Protein AF-A0A2V9CTV1-F1 (afdb_monomer_lite)

Radius of gyration: 14.16 Å; chains: 1; bounding box: 30×21×35 Å

Foldseek 3Di:
DQQWDWDKDWAWFDDLPDIDIDIDTDTHGPVRVVVVCVVRVVRCVVGVPNYPVRPPVVVVVVVVVVVVVVVVCVVCVPPDD

Secondary structure (DSSP, 8-state):
---EEEEEEEEEEEETTEEEEEEEEEEEEHHHHHHHHHHHHHHHHHHHTTSTTHHHHHHHHHHHHHHHHHHHHHHTTT---

Structure (mmCIF, N/CA/C/O backbone):
data_AF-A0A2V9CTV1-F1
#
_entry.id   AF-A0A2V9CTV1-F1
#
loop_
_atom_site.group_PDB
_atom_site.id
_atom_site.type_symbol
_atom_site.label_atom_id
_atom_site.label_alt_id
_atom_site.label_comp_id
_atom_site.label_asym_id
_atom_site.label_entity_id
_atom_site.label_seq_id
_atom_site.pdbx_PDB_ins_code
_atom_site.Cartn_x
_atom_site.Cartn_y
_atom_site.Cartn_z
_atom_site.occupancy
_atom_site.B_iso_or_equiv
_atom_site.auth_seq_id
_atom_site.auth_comp_id
_atom_site.auth_asym_id
_atom_site.auth_atom_id
_atom_site.pdbx_PDB_model_num
ATOM 1 N N . MET A 1 1 ? -19.136 8.588 17.096 1.00 54.34 1 MET A N 1
ATOM 2 C CA . MET A 1 1 ? -17.874 8.724 16.333 1.00 54.34 1 MET A CA 1
ATOM 3 C C . MET A 1 1 ? -17.681 7.458 15.512 1.00 54.34 1 MET A C 1
ATOM 5 O O . MET A 1 1 ? -17.800 6.383 16.084 1.00 54.34 1 MET A O 1
ATOM 9 N N . ARG A 1 2 ? -17.455 7.549 14.193 1.00 64.06 2 ARG A N 1
ATOM 10 C CA . ARG A 1 2 ? -17.106 6.362 13.391 1.00 64.06 2 ARG A CA 1
ATOM 11 C C . ARG A 1 2 ? -15.755 5.835 13.873 1.00 64.06 2 ARG A C 1
ATOM 13 O O . ARG A 1 2 ? -14.817 6.623 13.975 1.00 64.06 2 ARG A O 1
ATOM 20 N N . GLN A 1 3 ? -15.662 4.540 14.177 1.00 76.25 3 GLN A N 1
ATOM 21 C CA . GLN A 1 3 ? -14.373 3.940 14.506 1.00 76.25 3 GLN A CA 1
ATOM 22 C C . GLN A 1 3 ? -13.454 4.036 13.286 1.00 76.25 3 GLN A C 1
ATOM 24 O O . GLN A 1 3 ? -13.844 3.726 12.157 1.00 76.25 3 GLN A O 1
ATOM 29 N N . THR A 1 4 ? -12.250 4.543 13.517 1.00 81.62 4 THR A N 1
ATOM 30 C CA . THR A 1 4 ? -11.214 4.676 12.496 1.00 81.62 4 THR A CA 1
ATOM 31 C C . THR A 1 4 ? -9.985 3.923 12.970 1.00 81.62 4 THR A C 1
ATOM 33 O O . THR A 1 4 ? -9.670 3.935 14.158 1.00 81.62 4 THR A O 1
ATOM 36 N N . ALA A 1 5 ? -9.318 3.243 12.046 1.00 76.62 5 ALA A N 1
ATOM 37 C CA . ALA A 1 5 ? -8.086 2.519 12.317 1.00 76.62 5 ALA A CA 1
ATOM 38 C C . ALA A 1 5 ? -6.933 3.209 11.588 1.00 76.62 5 ALA A C 1
ATOM 40 O O . ALA A 1 5 ? -7.099 3.707 10.468 1.00 76.62 5 ALA A O 1
ATOM 41 N N . ARG A 1 6 ? -5.761 3.241 12.225 1.00 80.88 6 ARG A N 1
ATOM 42 C CA . ARG A 1 6 ? -4.531 3.717 11.594 1.00 80.88 6 ARG A CA 1
ATOM 43 C C . ARG A 1 6 ? -4.124 2.699 10.534 1.00 80.88 6 ARG A C 1
ATOM 45 O O . ARG A 1 6 ? -3.878 1.542 10.854 1.00 80.88 6 ARG A O 1
ATOM 52 N N . VAL A 1 7 ? -4.048 3.127 9.282 1.00 76.81 7 VAL A N 1
ATOM 53 C CA . VAL A 1 7 ? -3.659 2.261 8.163 1.00 76.81 7 VAL A CA 1
ATOM 54 C C . VAL A 1 7 ? -2.589 2.933 7.312 1.00 76.81 7 VAL A C 1
ATOM 56 O O . VAL A 1 7 ? -2.577 4.157 7.156 1.00 76.81 7 VAL A O 1
ATOM 59 N N . SER A 1 8 ? -1.689 2.113 6.771 1.00 78.38 8 SER A N 1
ATOM 60 C CA . SER A 1 8 ? -0.648 2.521 5.829 1.00 78.38 8 SER A CA 1
ATOM 61 C C . SER A 1 8 ? -0.766 1.661 4.573 1.00 78.38 8 SER A C 1
ATOM 63 O O . SER A 1 8 ? -0.563 0.449 4.625 1.00 78.38 8 SER A O 1
ATOM 65 N N . PHE A 1 9 ? -1.154 2.271 3.453 1.00 73.56 9 PHE A N 1
ATOM 66 C CA . PHE A 1 9 ? -1.257 1.598 2.160 1.00 73.56 9 PHE A CA 1
ATOM 67 C C . PHE A 1 9 ? -0.134 2.049 1.240 1.00 73.56 9 PHE A C 1
ATOM 69 O O . PHE A 1 9 ? 0.068 3.242 1.008 1.00 73.56 9 PHE A O 1
ATOM 76 N N . HIS A 1 10 ? 0.555 1.069 0.667 1.00 70.44 10 HIS A N 1
ATOM 77 C CA . HIS A 1 10 ? 1.617 1.272 -0.303 1.00 70.44 10 HIS A CA 1
ATOM 78 C C . HIS A 1 10 ? 1.185 0.703 -1.651 1.00 70.44 10 HIS A C 1
ATOM 80 O O . HIS A 1 10 ? 0.730 -0.434 -1.747 1.00 70.44 10 HIS A O 1
ATOM 86 N N . ARG A 1 11 ? 1.349 1.488 -2.712 1.00 64.94 11 ARG A N 1
ATOM 87 C CA . ARG A 1 11 ? 1.119 1.064 -4.096 1.00 64.94 11 ARG A CA 1
ATOM 88 C C . ARG A 1 11 ? 2.345 1.375 -4.914 1.00 64.94 11 ARG A C 1
ATOM 90 O O . ARG A 1 11 ? 2.844 2.494 -4.874 1.00 64.94 11 ARG A O 1
ATOM 97 N N . ASN A 1 12 ? 2.782 0.411 -5.706 1.00 58.41 12 ASN A N 1
ATOM 98 C CA . ASN A 1 12 ? 3.890 0.584 -6.624 1.00 58.41 12 ASN A CA 1
ATOM 99 C C . ASN A 1 12 ? 3.346 0.503 -8.053 1.00 58.41 12 ASN A C 1
ATOM 101 O O . ASN A 1 12 ? 2.958 -0.559 -8.511 1.00 58.41 12 ASN A O 1
ATOM 105 N N . VAL A 1 13 ? 3.252 1.633 -8.746 1.00 66.31 13 VAL A N 1
ATOM 106 C CA . VAL A 1 13 ? 2.798 1.682 -10.139 1.00 66.31 13 VAL A CA 1
ATOM 107 C C . VAL A 1 13 ? 4.010 1.526 -11.036 1.00 66.31 13 VAL A C 1
ATOM 109 O O . VAL A 1 13 ? 4.817 2.449 -11.141 1.00 66.31 13 VAL A O 1
ATOM 112 N N . GLY A 1 14 ? 4.129 0.374 -11.688 1.00 53.56 14 GLY A N 1
ATOM 113 C CA . GLY A 1 14 ? 5.001 0.226 -12.846 1.00 53.56 14 GLY A CA 1
ATOM 114 C C . GLY A 1 14 ? 4.315 0.829 -14.067 1.00 53.56 14 GLY A C 1
ATOM 115 O O . GLY A 1 14 ? 3.357 0.274 -14.579 1.00 53.56 14 GLY A O 1
ATOM 116 N N . MET A 1 15 ? 4.754 1.991 -14.529 1.00 58.00 15 MET A N 1
ATOM 117 C CA . MET A 1 15 ? 4.539 2.397 -15.919 1.00 58.00 15 MET A CA 1
ATOM 118 C C . MET A 1 15 ? 5.682 1.771 -16.728 1.00 58.00 15 MET A C 1
ATOM 120 O O . MET A 1 15 ? 6.779 1.645 -16.187 1.00 58.00 15 MET A O 1
ATOM 124 N N . LEU A 1 16 ? 5.444 1.401 -17.993 1.00 55.31 16 LEU A N 1
ATOM 125 C CA . LEU A 1 16 ? 6.397 0.707 -18.887 1.00 55.31 16 LEU A CA 1
ATOM 126 C C . LEU A 1 16 ? 7.866 1.168 -18.760 1.00 55.31 16 LEU A C 1
ATOM 128 O O . LEU A 1 16 ? 8.771 0.347 -18.853 1.00 55.31 16 LEU A O 1
ATOM 132 N N . PHE A 1 17 ? 8.096 2.457 -18.483 1.00 54.00 17 PHE A N 1
ATOM 133 C CA . PHE A 1 17 ? 9.426 3.043 -18.279 1.00 54.00 17 PHE A CA 1
ATOM 134 C C . PHE A 1 17 ? 9.602 3.812 -16.956 1.00 54.00 17 PHE A C 1
ATOM 136 O O . PHE A 1 17 ? 10.684 4.326 -16.687 1.00 54.00 17 PHE A O 1
ATOM 143 N N . ILE A 1 18 ? 8.560 3.943 -16.125 1.00 56.94 18 ILE A N 1
ATOM 144 C CA . ILE A 1 18 ? 8.583 4.804 -14.929 1.00 56.94 18 ILE A CA 1
ATOM 145 C C . ILE A 1 18 ? 7.915 4.091 -13.761 1.00 56.94 18 ILE A C 1
ATOM 147 O O . ILE A 1 18 ? 6.741 3.746 -13.812 1.00 56.94 18 ILE A O 1
ATOM 151 N N . ARG A 1 19 ? 8.630 3.947 -12.650 1.00 65.12 19 ARG A N 1
ATOM 152 C CA . ARG A 1 19 ? 8.058 3.435 -11.404 1.00 65.12 19 ARG A CA 1
ATOM 153 C C . ARG A 1 19 ? 7.607 4.596 -10.516 1.00 65.12 19 ARG A C 1
ATOM 155 O O . ARG A 1 19 ? 8.409 5.466 -10.188 1.00 65.12 19 ARG A O 1
ATOM 162 N N . ARG A 1 20 ? 6.344 4.594 -10.079 1.00 70.12 20 ARG A N 1
ATOM 163 C CA . ARG A 1 20 ? 5.820 5.534 -9.073 1.00 70.12 20 ARG A CA 1
ATOM 164 C C . ARG A 1 20 ? 5.300 4.806 -7.844 1.00 70.12 20 ARG A C 1
ATOM 166 O O . ARG A 1 20 ? 4.335 4.049 -7.924 1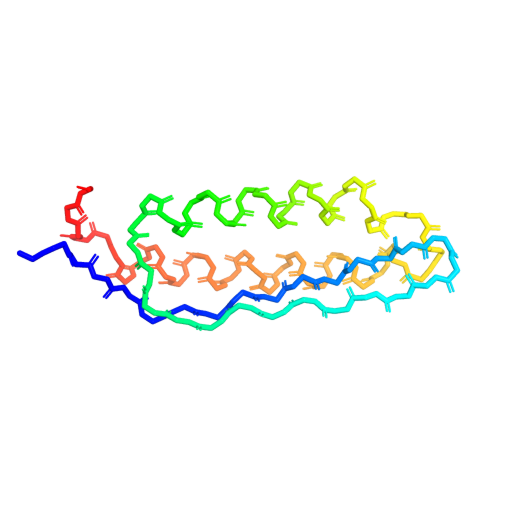.00 70.12 20 ARG A O 1
ATOM 173 N N . THR A 1 21 ? 5.886 5.109 -6.694 1.00 72.50 21 THR A N 1
ATOM 174 C CA . THR A 1 21 ? 5.411 4.620 -5.398 1.00 72.50 21 THR A CA 1
ATOM 175 C C . THR A 1 21 ? 4.451 5.640 -4.790 1.00 72.50 21 THR A C 1
ATOM 177 O O . THR A 1 21 ? 4.798 6.808 -4.641 1.00 72.50 21 THR A O 1
ATOM 180 N N . TYR A 1 22 ? 3.252 5.200 -4.424 1.00 75.25 22 TYR A N 1
ATOM 181 C CA . TYR A 1 22 ? 2.252 5.979 -3.700 1.00 75.25 22 TYR A CA 1
ATOM 182 C C . TYR A 1 22 ? 2.118 5.422 -2.285 1.00 75.25 22 TYR A C 1
ATOM 184 O O . TYR A 1 22 ? 2.016 4.207 -2.105 1.00 75.25 22 TYR A O 1
ATOM 192 N N . LYS A 1 23 ? 2.098 6.312 -1.293 1.00 79.12 23 LYS A N 1
ATOM 193 C CA . LYS A 1 23 ? 1.932 5.979 0.123 1.00 79.12 23 LYS A CA 1
ATOM 194 C C . LYS A 1 23 ? 0.762 6.783 0.681 1.00 79.12 23 LYS A C 1
ATOM 196 O O . LYS A 1 23 ? 0.723 7.995 0.493 1.00 79.12 23 LYS A O 1
ATOM 201 N N . ILE A 1 24 ? -0.183 6.116 1.337 1.00 80.06 24 ILE A N 1
ATOM 202 C CA . ILE A 1 24 ? -1.265 6.759 2.092 1.00 80.06 24 ILE A CA 1
ATOM 203 C C . ILE A 1 24 ? -1.154 6.302 3.539 1.00 80.06 24 ILE A C 1
ATOM 205 O O . ILE A 1 24 ? -1.225 5.107 3.804 1.00 80.06 24 ILE A O 1
ATOM 209 N N . GLU A 1 25 ? -1.019 7.255 4.458 1.00 83.00 25 GLU A N 1
ATOM 210 C CA . GLU A 1 25 ? -0.982 7.014 5.901 1.00 83.00 25 GLU A CA 1
ATOM 211 C C . GLU A 1 25 ? -2.007 7.892 6.605 1.00 83.00 25 GLU A C 1
ATOM 213 O O . GLU A 1 25 ? -1.993 9.112 6.462 1.00 83.00 25 GLU A O 1
ATOM 218 N N . GLY A 1 26 ? -2.900 7.278 7.379 1.00 85.06 26 GLY A N 1
ATOM 219 C CA . GLY A 1 26 ? -3.922 8.023 8.105 1.00 85.06 26 GLY A CA 1
ATOM 220 C C . GLY A 1 26 ? -4.901 7.141 8.867 1.00 85.06 26 GLY A C 1
ATOM 221 O O . GLY A 1 26 ? -4.832 5.914 8.818 1.00 85.06 26 GLY A O 1
ATOM 222 N N . ASN A 1 27 ? -5.818 7.786 9.587 1.00 85.69 27 ASN A N 1
ATOM 223 C CA . ASN A 1 27 ? -6.926 7.114 10.259 1.00 85.69 27 ASN A CA 1
ATOM 224 C C . ASN A 1 27 ? -8.080 6.976 9.264 1.00 85.69 27 ASN A C 1
ATOM 226 O O . ASN A 1 27 ? -8.705 7.971 8.898 1.00 85.69 27 ASN A O 1
ATOM 230 N N . LEU A 1 28 ? -8.345 5.755 8.799 1.00 81.69 28 LEU A N 1
ATOM 231 C CA . LEU A 1 28 ? -9.387 5.485 7.812 1.00 81.69 28 LEU A CA 1
ATOM 232 C C . LEU A 1 28 ? -10.539 4.696 8.435 1.00 81.69 28 LEU A C 1
ATOM 234 O O . LEU A 1 28 ? -10.364 3.859 9.319 1.00 81.69 28 LEU A O 1
ATOM 238 N N . CYS A 1 29 ? -11.742 4.986 7.950 1.00 83.69 29 CYS A N 1
ATOM 239 C CA . CYS A 1 29 ? -12.957 4.257 8.281 1.00 83.69 29 CYS A CA 1
ATOM 240 C C . CYS A 1 29 ? -13.032 2.921 7.516 1.00 83.69 29 CYS A C 1
ATOM 242 O O . CYS A 1 29 ? -12.396 2.777 6.472 1.00 83.69 29 CYS A O 1
ATOM 244 N N . LYS A 1 30 ? -13.848 1.957 7.964 1.00 75.38 30 LYS A N 1
ATOM 245 C CA . LYS A 1 30 ? -13.973 0.626 7.328 1.00 75.38 30 LYS A CA 1
ATOM 246 C C . LYS A 1 30 ? -14.270 0.693 5.819 1.00 75.38 30 LYS A C 1
ATOM 248 O O . LYS A 1 30 ? -13.610 0.035 5.014 1.00 75.38 30 LYS A O 1
ATOM 253 N N . SER A 1 31 ? -15.203 1.554 5.408 1.00 80.56 31 SER A N 1
ATOM 254 C CA . SER A 1 31 ? -15.538 1.765 3.991 1.00 80.56 31 SER A CA 1
ATOM 255 C C . SER A 1 31 ? -14.431 2.489 3.212 1.00 80.56 31 SER A C 1
ATOM 257 O O . SER A 1 31 ? -14.165 2.153 2.055 1.00 80.56 31 SER A O 1
ATOM 259 N N . CYS A 1 32 ? -13.743 3.431 3.861 1.00 81.19 32 CYS A N 1
ATOM 260 C CA . CYS A 1 32 ? -12.601 4.164 3.320 1.00 81.19 32 CYS A CA 1
ATOM 261 C C . CYS A 1 32 ? -11.443 3.204 2.997 1.00 81.19 32 CYS A C 1
ATOM 263 O O . CYS A 1 32 ? -10.898 3.227 1.893 1.00 81.19 32 CYS A O 1
ATOM 265 N N . VAL A 1 33 ? -11.134 2.310 3.943 1.00 81.38 33 VAL A N 1
ATOM 266 C CA . VAL A 1 33 ? -10.135 1.245 3.806 1.00 81.38 33 VAL A CA 1
ATOM 267 C C . VAL A 1 33 ? -10.475 0.342 2.626 1.00 81.38 33 VAL A C 1
ATO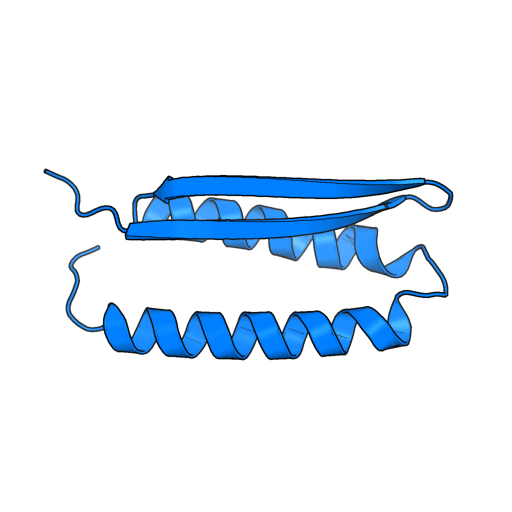M 269 O O . VAL A 1 33 ? -9.633 0.142 1.755 1.00 81.38 33 VAL A O 1
ATOM 272 N N . ARG A 1 34 ? -11.720 -0.146 2.539 1.00 82.12 34 ARG A N 1
ATOM 273 C CA . ARG A 1 34 ? -12.146 -1.038 1.449 1.00 82.12 34 ARG A CA 1
ATOM 274 C C . ARG A 1 34 ? -12.012 -0.381 0.076 1.00 82.12 34 ARG A C 1
ATOM 276 O O . ARG A 1 34 ? -11.538 -1.014 -0.864 1.00 82.12 34 ARG A O 1
ATOM 283 N N . ARG A 1 35 ? -12.405 0.892 -0.043 1.00 83.50 35 ARG A N 1
ATOM 284 C CA . ARG A 1 35 ? -12.310 1.644 -1.301 1.00 83.50 35 ARG A CA 1
ATOM 285 C C . ARG A 1 35 ? -10.857 1.846 -1.725 1.00 83.50 35 ARG A C 1
ATOM 287 O O . ARG A 1 35 ? -10.528 1.571 -2.873 1.00 83.50 35 ARG A O 1
ATOM 294 N N . HIS A 1 36 ? -9.997 2.299 -0.812 1.00 81.62 36 HIS A N 1
ATOM 295 C CA . HIS A 1 36 ? -8.577 2.501 -1.113 1.00 81.62 36 HIS A CA 1
ATOM 296 C C . HIS A 1 36 ? -7.863 1.185 -1.417 1.00 81.62 36 HIS A C 1
ATOM 298 O O . HIS A 1 36 ? -7.085 1.133 -2.363 1.00 81.62 36 HIS A O 1
ATOM 304 N N . PHE A 1 37 ? -8.184 0.112 -0.693 1.00 78.12 37 PHE A N 1
ATOM 305 C CA . PHE A 1 37 ? -7.654 -1.220 -0.961 1.00 78.12 37 PHE A CA 1
ATOM 306 C C . PHE A 1 37 ? -8.037 -1.721 -2.358 1.00 78.12 37 PHE A C 1
ATOM 308 O O . PHE A 1 37 ? -7.162 -2.159 -3.104 1.00 78.12 37 PHE A O 1
ATOM 315 N N . ALA A 1 38 ? -9.313 -1.615 -2.742 1.00 80.69 38 ALA A N 1
ATOM 316 C CA . ALA A 1 38 ? -9.779 -2.025 -4.065 1.00 80.69 38 ALA A CA 1
ATOM 317 C C . ALA A 1 38 ? -9.127 -1.188 -5.173 1.00 80.69 38 ALA A C 1
ATOM 319 O O . ALA A 1 38 ? -8.616 -1.734 -6.145 1.00 80.69 38 ALA A O 1
ATOM 320 N N . GLU A 1 39 ? -9.076 0.135 -5.004 1.00 79.06 39 GLU A N 1
ATOM 321 C CA . GLU A 1 39 ? -8.465 1.031 -5.982 1.00 79.06 39 GLU A CA 1
ATOM 322 C C . GLU A 1 39 ? -6.963 0.765 -6.146 1.00 79.06 39 GLU A C 1
ATOM 324 O O . GLU A 1 39 ? -6.457 0.721 -7.268 1.00 79.06 39 GLU A O 1
ATOM 329 N N . PHE A 1 40 ? -6.244 0.570 -5.039 1.00 73.19 40 PHE A N 1
ATOM 330 C CA . PHE A 1 40 ? -4.812 0.296 -5.065 1.00 73.19 40 PHE A CA 1
ATOM 331 C C . PHE A 1 40 ? -4.534 -1.084 -5.656 1.00 73.19 40 PHE A C 1
ATOM 333 O O . PHE A 1 40 ? -3.673 -1.187 -6.521 1.00 73.19 40 PHE A O 1
ATOM 340 N N . THR A 1 41 ? -5.295 -2.108 -5.270 1.00 71.44 41 THR A N 1
ATOM 341 C CA . THR A 1 41 ? -5.142 -3.489 -5.752 1.00 71.44 41 THR A CA 1
ATOM 342 C C . THR A 1 41 ? -5.461 -3.617 -7.238 1.00 71.44 41 THR A C 1
ATOM 344 O O . THR A 1 41 ? -4.648 -4.159 -7.980 1.00 71.44 41 THR A O 1
ATOM 347 N N . VAL A 1 42 ? -6.585 -3.058 -7.706 1.00 75.50 42 VAL A N 1
ATOM 348 C CA . VAL A 1 42 ? -6.971 -3.088 -9.129 1.00 75.50 42 VAL A CA 1
ATOM 349 C C . VAL A 1 42 ? -5.941 -2.353 -9.978 1.00 75.50 42 VAL A C 1
ATOM 351 O O . VAL A 1 42 ? -5.489 -2.879 -10.991 1.00 75.50 42 VAL A O 1
ATOM 354 N N . LYS A 1 43 ? -5.495 -1.165 -9.548 1.00 70.31 43 LYS A N 1
ATOM 355 C CA . LYS A 1 43 ? -4.452 -0.426 -10.273 1.00 70.31 43 LYS A CA 1
ATOM 356 C C . LYS A 1 43 ? -3.108 -1.158 -10.241 1.00 70.31 43 LYS A C 1
ATOM 358 O O . LYS A 1 43 ? -2.379 -1.082 -11.220 1.00 70.31 43 LYS A O 1
ATOM 363 N N . ASN A 1 44 ? -2.779 -1.877 -9.169 1.00 66.00 44 ASN A N 1
ATOM 364 C CA . ASN A 1 44 ? -1.550 -2.668 -9.080 1.00 66.00 44 ASN A CA 1
ATOM 365 C C . ASN A 1 44 ? -1.606 -3.929 -9.966 1.00 66.00 44 ASN A C 1
ATOM 367 O O 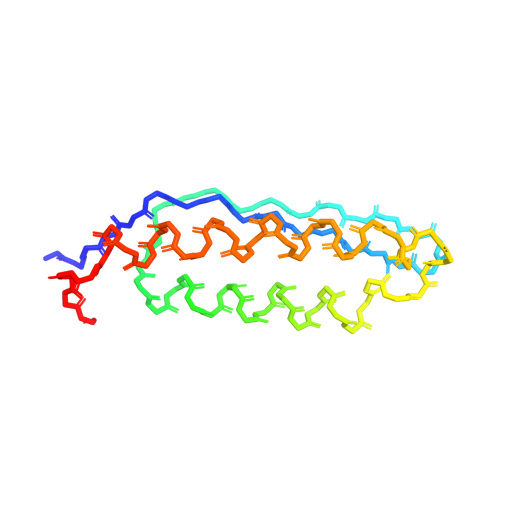. ASN A 1 44 ? -0.618 -4.258 -10.604 1.00 66.00 44 ASN A O 1
ATOM 371 N N . LEU A 1 45 ? -2.764 -4.584 -10.084 1.00 66.06 45 LEU A N 1
ATOM 372 C CA . LEU A 1 45 ? -2.986 -5.709 -11.005 1.00 66.06 45 LEU A CA 1
ATOM 373 C C . LEU A 1 45 ? 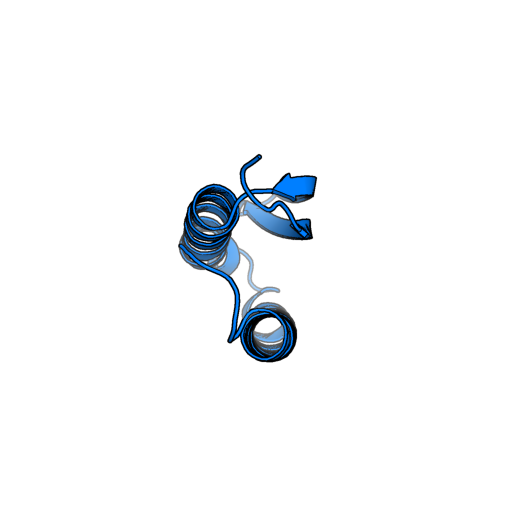-2.961 -5.272 -12.478 1.00 66.06 45 LEU A C 1
ATOM 375 O O . LEU A 1 45 ? -2.321 -5.921 -13.295 1.00 66.06 45 LEU A O 1
ATOM 379 N N . LEU A 1 46 ? -3.616 -4.152 -12.809 1.00 67.31 46 LEU A N 1
ATOM 380 C CA . LEU A 1 46 ? -3.733 -3.652 -14.187 1.00 67.31 46 LEU A CA 1
ATOM 381 C C . LEU A 1 46 ? -2.506 -2.882 -14.687 1.00 67.31 46 LEU A C 1
ATOM 383 O O . LEU A 1 46 ? -2.351 -2.699 -15.895 1.00 67.31 46 LEU A O 1
ATOM 387 N N . LEU A 1 47 ? -1.669 -2.360 -13.788 1.00 63.06 47 LEU A N 1
ATOM 388 C CA . LEU A 1 47 ? -0.483 -1.582 -14.160 1.00 63.06 47 LEU A CA 1
ATOM 389 C C . LEU A 1 47 ? 0.822 -2.269 -13.737 1.00 63.06 47 LEU A C 1
ATOM 391 O O . LEU A 1 47 ? 1.844 -2.056 -14.370 1.00 63.06 47 LEU A O 1
ATOM 395 N N . GLY A 1 48 ? 0.816 -3.141 -12.728 1.00 57.06 48 GLY A N 1
ATOM 396 C CA . GLY A 1 48 ? 2.027 -3.800 -12.231 1.00 57.06 48 GLY A CA 1
ATOM 397 C C . GLY A 1 48 ? 2.688 -4.736 -13.245 1.00 57.06 48 GLY A C 1
ATOM 398 O O . GLY A 1 48 ? 3.909 -4.811 -13.281 1.00 57.06 48 GLY A O 1
ATOM 399 N N . TRP A 1 49 ? 1.919 -5.398 -14.110 1.00 57.22 49 TRP A N 1
ATOM 400 C CA . TRP A 1 49 ? 2.404 -6.379 -15.095 1.00 57.22 49 TRP A CA 1
ATOM 401 C C . TRP A 1 49 ? 3.190 -5.827 -16.301 1.00 57.22 49 TRP A C 1
ATOM 403 O O . TRP A 1 49 ? 3.856 -6.608 -16.974 1.00 57.22 49 TRP A O 1
ATOM 413 N N . TRP A 1 50 ? 3.179 -4.515 -16.574 1.00 55.41 50 TRP A N 1
ATOM 414 C CA . TRP A 1 50 ? 3.831 -3.963 -17.776 1.00 55.41 50 TRP A CA 1
ATOM 415 C C . TRP A 1 50 ? 5.366 -3.881 -17.679 1.00 55.41 50 TRP A C 1
ATOM 417 O O . TRP A 1 50 ? 6.020 -3.582 -18.670 1.00 55.41 50 TRP A O 1
ATOM 427 N N . GLY A 1 51 ? 5.963 -4.133 -16.510 1.00 54.56 51 GLY A N 1
ATOM 428 C CA . GLY A 1 51 ? 7.416 -4.223 -16.351 1.00 54.56 51 GLY A CA 1
ATOM 429 C C . GLY A 1 51 ? 7.851 -5.673 -16.161 1.00 54.56 51 GLY A C 1
ATOM 430 O O . GLY A 1 51 ? 7.433 -6.316 -15.206 1.00 54.56 51 GLY A O 1
ATOM 431 N N . THR A 1 52 ? 8.745 -6.180 -17.005 1.00 52.19 52 THR A N 1
ATOM 432 C CA . THR A 1 52 ? 9.367 -7.522 -16.954 1.00 52.19 52 THR A CA 1
ATOM 433 C C . THR A 1 52 ? 10.004 -7.901 -15.600 1.00 52.19 52 THR A C 1
ATOM 435 O O . THR A 1 52 ? 10.246 -9.075 -15.344 1.00 52.19 52 THR A O 1
ATOM 438 N N . LEU A 1 53 ? 10.203 -6.943 -14.685 1.00 52.25 53 LEU A N 1
ATOM 439 C CA . LEU A 1 53 ? 10.635 -7.150 -13.291 1.00 52.25 53 LEU A CA 1
ATOM 440 C C . LEU A 1 53 ? 9.498 -7.554 -12.317 1.00 52.25 53 LEU A C 1
ATOM 442 O O . LEU A 1 53 ? 9.770 -8.001 -11.202 1.00 52.25 53 LEU A O 1
ATOM 446 N N . SER A 1 54 ? 8.226 -7.423 -12.708 1.00 52.62 54 SER A N 1
ATOM 447 C CA . SER A 1 54 ? 7.061 -7.635 -11.831 1.00 52.62 54 SER A CA 1
ATOM 448 C C . SER A 1 54 ? 6.603 -9.083 -11.677 1.00 52.62 54 SER A C 1
ATOM 450 O O . SER A 1 54 ? 5.905 -9.368 -10.708 1.00 52.62 54 SER A O 1
ATOM 452 N N . LEU A 1 55 ? 6.982 -10.019 -12.550 1.00 55.19 55 LEU A N 1
ATOM 453 C CA . LEU A 1 55 ? 6.529 -11.418 -12.436 1.00 55.19 55 LEU A CA 1
ATOM 454 C C . LEU A 1 55 ? 6.955 -12.099 -11.120 1.00 55.19 55 LEU A C 1
ATOM 456 O O . LEU A 1 55 ? 6.261 -12.993 -10.648 1.00 55.19 55 LEU A O 1
ATOM 460 N N . ILE A 1 56 ? 8.045 -11.641 -10.492 1.00 59.00 56 ILE A N 1
ATOM 461 C CA . ILE A 1 56 ? 8.585 -12.224 -9.249 1.00 59.00 56 ILE A CA 1
ATOM 462 C C . ILE A 1 56 ? 8.271 -11.357 -8.022 1.00 59.00 56 ILE A C 1
ATOM 464 O O . ILE A 1 56 ? 7.969 -11.860 -6.942 1.00 59.00 56 ILE A O 1
ATOM 468 N N . VAL A 1 57 ? 8.289 -10.035 -8.177 1.00 62.28 57 VAL A N 1
ATOM 469 C CA . VAL A 1 57 ? 8.076 -9.095 -7.066 1.00 62.28 57 VAL A CA 1
ATOM 470 C C . VAL A 1 57 ? 6.588 -8.959 -6.710 1.00 62.28 57 VAL A C 1
ATOM 472 O O . VAL A 1 57 ? 6.231 -8.788 -5.544 1.00 62.28 57 VAL A O 1
ATOM 475 N N . THR A 1 58 ? 5.698 -9.092 -7.698 1.00 61.66 58 THR A N 1
ATOM 476 C CA . THR A 1 58 ? 4.243 -9.014 -7.496 1.00 61.66 58 THR A CA 1
ATOM 477 C C . THR A 1 58 ? 3.691 -10.132 -6.603 1.00 61.66 58 THR A C 1
ATOM 479 O O . THR A 1 58 ? 2.934 -9.796 -5.692 1.00 61.66 58 THR A O 1
ATOM 482 N N . PRO A 1 59 ? 4.061 -11.423 -6.754 1.00 62.56 59 PRO A N 1
ATOM 483 C CA . PRO A 1 59 ? 3.587 -12.454 -5.829 1.00 62.56 59 PRO A CA 1
ATOM 484 C C . PRO A 1 59 ? 4.115 -12.256 -4.401 1.00 62.56 59 PRO A C 1
ATOM 486 O O . PRO A 1 59 ? 3.361 -12.464 -3.455 1.00 62.56 59 PRO A O 1
ATOM 489 N N . LEU A 1 60 ? 5.347 -11.768 -4.215 1.00 74.56 60 LEU A N 1
ATOM 490 C CA . LEU A 1 60 ? 5.885 -11.470 -2.878 1.00 74.56 60 LEU A CA 1
ATOM 491 C C . LEU A 1 60 ? 5.077 -10.378 -2.162 1.00 74.56 60 LEU A C 1
ATOM 493 O O . LEU A 1 60 ? 4.659 -10.560 -1.016 1.00 74.56 60 LEU A O 1
ATOM 497 N N . TYR A 1 61 ? 4.788 -9.271 -2.850 1.00 70.62 61 TYR A N 1
ATOM 498 C CA . TYR A 1 61 ? 3.944 -8.218 -2.281 1.00 70.62 61 TYR A CA 1
ATOM 499 C C . TYR A 1 61 ? 2.484 -8.650 -2.118 1.00 70.62 61 TYR A C 1
ATOM 501 O O . TYR A 1 61 ? 1.818 -8.185 -1.192 1.00 70.62 61 TYR A O 1
ATOM 509 N N . ALA A 1 62 ? 1.971 -9.534 -2.976 1.00 71.44 62 ALA A N 1
ATOM 510 C CA . ALA A 1 62 ? 0.635 -10.096 -2.814 1.00 71.44 62 ALA A CA 1
ATOM 511 C C . ALA A 1 62 ? 0.544 -10.940 -1.533 1.00 71.44 62 ALA A C 1
ATOM 513 O O . ALA A 1 62 ? -0.372 -10.736 -0.740 1.00 71.44 62 ALA A O 1
ATOM 514 N N . VAL A 1 63 ? 1.526 -11.810 -1.275 1.00 82.88 63 VAL A N 1
ATOM 515 C CA . VAL A 1 63 ? 1.576 -12.641 -0.061 1.00 82.88 63 VAL A CA 1
ATOM 516 C C . VAL A 1 63 ? 1.655 -11.780 1.202 1.00 82.88 63 VAL A C 1
ATOM 518 O O . VAL A 1 63 ? 0.893 -12.009 2.142 1.00 82.88 63 VAL A O 1
ATOM 521 N N . GLN A 1 64 ? 2.505 -10.748 1.219 1.00 79.88 64 GLN A N 1
ATOM 522 C CA . GLN A 1 64 ? 2.584 -9.823 2.357 1.00 79.88 64 GLN A CA 1
ATOM 523 C C . GLN A 1 64 ? 1.265 -9.085 2.605 1.00 79.88 64 GLN A C 1
ATOM 525 O O . GLN A 1 64 ? 0.797 -9.031 3.741 1.00 79.88 64 GLN A O 1
ATOM 530 N N . ASN A 1 65 ? 0.629 -8.563 1.554 1.00 72.25 65 ASN A N 1
ATOM 531 C CA . ASN A 1 65 ? -0.648 -7.864 1.700 1.00 72.25 65 ASN A CA 1
ATOM 532 C C . ASN A 1 65 ? -1.766 -8.793 2.187 1.00 72.25 65 ASN A C 1
ATOM 534 O O . ASN A 1 65 ? -2.578 -8.380 3.012 1.00 72.25 65 ASN A O 1
ATOM 538 N N . VAL A 1 66 ? -1.797 -10.047 1.726 1.00 84.19 66 VAL A N 1
ATOM 539 C CA . VAL A 1 66 ? -2.768 -11.047 2.194 1.00 84.19 66 VAL A CA 1
ATOM 540 C C . VAL A 1 66 ? -2.551 -11.369 3.673 1.00 84.19 66 VAL A C 1
ATOM 542 O O . VAL A 1 66 ? -3.516 -11.391 4.436 1.00 84.19 66 VAL A O 1
ATOM 545 N N . ALA A 1 67 ? -1.303 -11.548 4.113 1.00 87.62 67 ALA A N 1
ATOM 546 C CA . ALA A 1 67 ? -0.994 -11.797 5.520 1.00 87.62 67 ALA A CA 1
ATOM 547 C C . ALA A 1 67 ? -1.428 -10.624 6.418 1.00 87.62 67 ALA A C 1
ATOM 549 O O . ALA A 1 67 ? -2.098 -10.832 7.432 1.00 87.62 67 ALA A O 1
ATOM 550 N N . SER A 1 68 ? -1.124 -9.388 6.011 1.00 78.62 68 SER A N 1
ATOM 551 C CA . SER A 1 68 ? -1.550 -8.183 6.731 1.00 78.62 68 SER A CA 1
ATOM 552 C C . SER A 1 68 ? -3.069 -7.999 6.728 1.00 78.62 68 SER A C 1
ATOM 554 O O . SER A 1 68 ? -3.637 -7.610 7.746 1.00 78.62 68 SER A O 1
ATOM 556 N N . TYR A 1 69 ? -3.747 -8.325 5.625 1.00 78.75 69 TYR A N 1
ATOM 557 C CA . TYR A 1 69 ? -5.207 -8.273 5.536 1.00 78.75 69 TYR A CA 1
ATOM 558 C C . TYR A 1 69 ? -5.873 -9.268 6.493 1.00 78.75 69 TYR A C 1
ATOM 560 O O . TYR A 1 69 ? -6.814 -8.911 7.201 1.00 78.75 69 TYR A O 1
ATOM 568 N N . ILE A 1 70 ? -5.361 -10.500 6.566 1.00 83.06 70 ILE A N 1
ATOM 569 C CA . ILE A 1 70 ? -5.872 -11.532 7.476 1.00 83.06 70 ILE A CA 1
ATOM 570 C C . ILE A 1 70 ? -5.641 -11.132 8.937 1.00 83.06 70 ILE A C 1
ATOM 572 O O . ILE A 1 70 ? -6.542 -11.299 9.758 1.00 83.06 70 ILE A O 1
ATOM 576 N N . ALA A 1 71 ? -4.469 -10.585 9.269 1.00 83.00 71 ALA A N 1
ATOM 577 C CA . ALA A 1 71 ? -4.176 -10.100 10.617 1.00 83.00 71 ALA A CA 1
ATOM 578 C C . ALA A 1 71 ? -5.128 -8.963 11.029 1.00 83.00 71 ALA A C 1
ATOM 580 O O . ALA A 1 71 ? -5.775 -9.051 12.071 1.00 83.00 71 ALA A O 1
ATOM 581 N N . ALA A 1 72 ? -5.311 -7.965 10.162 1.00 75.19 72 ALA A N 1
ATOM 5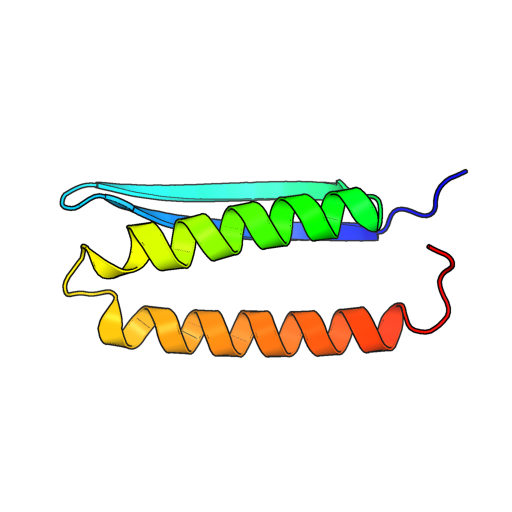82 C CA . ALA A 1 72 ? -6.213 -6.845 10.418 1.00 75.19 72 ALA A CA 1
ATOM 583 C C . ALA A 1 72 ? -7.688 -7.280 10.522 1.00 75.19 72 ALA A C 1
ATOM 585 O O . ALA A 1 72 ? -8.417 -6.802 11.385 1.00 75.19 72 ALA A O 1
ATOM 586 N N . MET A 1 73 ? -8.141 -8.220 9.685 1.00 78.38 73 MET A N 1
ATOM 587 C CA . MET A 1 73 ? -9.500 -8.778 9.759 1.00 78.38 73 MET A CA 1
ATOM 588 C C . MET A 1 73 ? -9.740 -9.592 11.034 1.00 78.38 73 MET A C 1
ATOM 590 O O . MET A 1 73 ? -10.855 -9.594 11.553 1.00 78.38 73 MET A O 1
ATOM 594 N N . ARG A 1 74 ? -8.714 -10.279 11.554 1.00 79.38 74 ARG A N 1
ATOM 595 C CA . ARG A 1 74 ? -8.801 -10.967 12.851 1.00 79.38 74 ARG A CA 1
ATOM 596 C C . ARG A 1 74 ? -8.952 -9.974 13.999 1.00 79.38 74 ARG A C 1
ATOM 598 O O . ARG A 1 74 ? -9.763 -10.216 14.885 1.00 79.38 74 ARG A O 1
ATOM 605 N N . GLU A 1 75 ? -8.226 -8.864 13.951 1.00 76.62 75 GLU A N 1
ATOM 606 C CA . GLU A 1 75 ? -8.282 -7.808 14.967 1.00 76.62 75 GLU A CA 1
ATOM 607 C C . GLU A 1 75 ? -9.611 -7.029 14.922 1.00 76.62 75 GLU A C 1
ATOM 609 O O . GLU A 1 75 ? -10.195 -6.707 15.952 1.00 76.62 75 GLU A O 1
ATOM 614 N N . LEU A 1 76 ? -10.157 -6.811 13.722 1.00 69.25 76 LEU A N 1
ATOM 615 C CA . LEU A 1 76 ? -11.401 -6.067 13.490 1.00 69.25 76 LEU A CA 1
ATOM 616 C C . LEU A 1 76 ? -12.669 -6.939 13.488 1.00 69.25 76 LEU A C 1
ATOM 618 O O . LEU A 1 76 ? -13.751 -6.443 13.166 1.00 69.25 76 LEU A O 1
ATOM 622 N N . ARG A 1 77 ? -12.574 -8.223 13.859 1.00 73.19 77 ARG A N 1
ATOM 623 C CA . ARG A 1 77 ? -13.683 -9.197 13.791 1.00 73.19 77 ARG A CA 1
ATOM 624 C C . ARG A 1 77 ? -14.919 -8.793 14.614 1.00 73.19 77 ARG A C 1
ATOM 626 O O . ARG A 1 77 ? -16.007 -9.280 14.327 1.00 73.19 77 ARG A O 1
ATOM 633 N N . GLY A 1 78 ? -14.764 -7.908 15.603 1.00 66.38 78 GLY A N 1
ATOM 634 C CA . GLY A 1 78 ? -15.847 -7.393 16.453 1.00 66.38 78 GLY A CA 1
ATOM 635 C C . GLY A 1 78 ? -16.298 -5.954 16.164 1.00 66.38 78 GLY A C 1
ATOM 636 O O . GLY A 1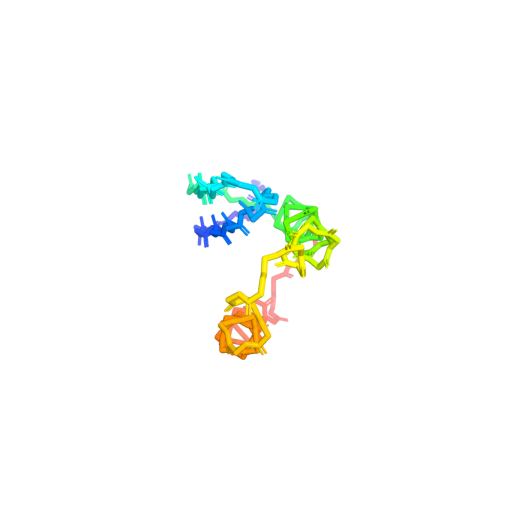 78 ? -17.133 -5.435 16.900 1.00 66.38 78 GLY A O 1
ATOM 637 N N . ALA A 1 79 ? -15.753 -5.282 15.143 1.00 62.81 79 ALA A N 1
ATOM 638 C CA . ALA A 1 79 ? -16.048 -3.870 14.885 1.00 62.81 79 ALA A CA 1
ATOM 639 C C . ALA A 1 79 ? -17.275 -3.685 13.955 1.00 62.81 79 ALA A C 1
ATOM 641 O O . ALA A 1 79 ? -17.295 -4.265 12.856 1.00 62.81 79 ALA A O 1
ATOM 642 N N . PRO A 1 80 ? -18.275 -2.859 14.339 1.00 60.88 80 PRO A N 1
ATOM 643 C CA . PRO A 1 80 ? -19.456 -2.588 13.513 1.00 60.88 80 PRO A CA 1
ATOM 644 C C . PRO A 1 80 ? -19.090 -1.895 12.187 1.00 60.88 80 PRO A C 1
ATOM 646 O O . PRO A 1 80 ? -18.063 -1.219 12.088 1.00 60.88 80 PRO A O 1
ATOM 649 N N . GLU A 1 81 ? -19.900 -2.135 11.147 1.00 58.66 81 GLU A N 1
ATOM 650 C CA . GLU A 1 81 ? -19.692 -1.652 9.766 1.00 58.66 81 GLU A CA 1
ATOM 651 C C . GLU A 1 81 ? -19.834 -0.136 9.564 1.00 58.66 81 GLU A C 1
ATOM 653 O O . GLU A 1 81 ? -20.738 0.486 10.164 1.00 58.66 81 GLU A O 1
#

Sequence (81 aa):
MRQTARVSFHRNVGMLFIRRTYKIEGNLCKSCVRRHFAEFTVKNLLLGWWGTLSLIVTPLYAVQNVASYIAAMRELRGAPE

pLDDT: mean 70.96, std 10.19, range [52.19, 87.62]